Protein AF-A0A7Z1S9Y3-F1 (afdb_monomer)

Secondary structure (DSSP, 8-state):
---HHHHHHHHHHHHHHHHTT-----TTSTTHHHHHHTT-TT-EEE---BTTSSHHHHHHHH-GGG--------TT-SS-S----S-EEEEETTEEEEE-PPBS----TT--TTTGGGG-HHHHHHHTTSSSTT--SSS-TT-HHHHHHHTTSS--

Organism: Staphylococcus haemolyticus (NCBI:txid1283)

pLDDT: mean 82.06, std 17.09, range [30.0, 98.0]

Solvent-accessible surface area (backbone atoms only — not comparable to full-atom values): 9973 Å² total; per-residue (Å²): 132,80,54,73,71,56,49,53,51,52,52,53,54,42,54,54,45,43,76,72,70,46,90,74,83,50,92,83,44,88,60,34,66,65,60,55,51,72,70,24,58,81,31,82,45,74,64,83,53,47,66,86,69,48,66,62,58,54,48,36,71,73,38,64,85,67,66,61,86,73,71,74,83,68,89,84,44,106,62,81,91,79,72,63,88,58,75,47,77,42,82,47,67,74,18,33,32,38,56,54,70,48,43,95,72,89,79,68,90,88,62,55,82,86,51,54,59,70,75,36,70,70,40,51,68,29,47,81,65,24,74,43,94,85,64,82,70,74,85,63,78,65,34,34,49,55,54,32,39,78,68,63,76,36,85,132

Sequence (156 aa):
LLDEPQRQQVTEIKQIYEALGYAVIASEDVEATKELERFFPERLTVFMGQSGAGKSTVFNQCSPELQLATAEISQSLGRGKHTTRHVELIPLYDGLVADTPGFSAIDFLEMEAVELPKQFPEFVAAASHCKFRECMHHKEPGCEVKRQVEAGTIAT

Structure (mmCIF, N/CA/C/O backbone):
data_AF-A0A7Z1S9Y3-F1
#
_entry.id   AF-A0A7Z1S9Y3-F1
#
loop_
_atom_site.group_PDB
_atom_site.id
_atom_site.type_symbol
_atom_site.label_atom_id
_atom_site.label_alt_id
_atom_site.label_comp_id
_atom_site.label_asym_id
_atom_site.label_entity_id
_atom_site.label_seq_id
_atom_site.pdbx_PDB_ins_code
_atom_site.Cartn_x
_atom_site.Cartn_y
_atom_site.Cartn_z
_atom_site.occupancy
_atom_site.B_iso_or_equiv
_atom_site.auth_seq_id
_atom_site.auth_comp_id
_atom_site.auth_asym_id
_atom_site.auth_atom_id
_atom_site.pdbx_PDB_model_num
ATOM 1 N N . LEU A 1 1 ? 21.699 4.978 -2.383 1.00 65.88 1 LEU A N 1
ATOM 2 C CA . LEU A 1 1 ? 21.236 3.750 -1.701 1.00 65.88 1 LEU A CA 1
ATOM 3 C C . LEU A 1 1 ? 20.682 4.144 -0.342 1.00 65.88 1 LEU A C 1
ATOM 5 O O . LEU A 1 1 ? 21.165 5.139 0.189 1.00 65.88 1 LEU A O 1
ATOM 9 N N . LEU A 1 2 ? 19.695 3.403 0.167 1.00 82.38 2 LEU A N 1
ATOM 10 C CA . LEU A 1 2 ? 19.103 3.644 1.485 1.00 82.38 2 LEU A CA 1
ATOM 11 C C . LEU A 1 2 ? 20.137 3.405 2.599 1.00 82.38 2 LEU A C 1
ATOM 13 O O . LEU A 1 2 ? 21.040 2.576 2.443 1.00 82.38 2 LEU A O 1
ATOM 17 N N . ASP A 1 3 ? 20.036 4.133 3.705 1.00 90.50 3 ASP A N 1
ATOM 18 C CA . ASP A 1 3 ? 20.778 3.834 4.932 1.00 90.50 3 ASP A CA 1
ATOM 19 C C . ASP A 1 3 ? 20.079 2.743 5.767 1.00 90.50 3 ASP A C 1
ATOM 21 O O . ASP A 1 3 ? 19.006 2.253 5.415 1.00 90.50 3 ASP A O 1
ATOM 25 N N . GLU A 1 4 ? 20.726 2.292 6.844 1.00 89.62 4 GLU A N 1
ATOM 26 C CA . GLU A 1 4 ? 20.188 1.206 7.676 1.00 89.62 4 GLU A CA 1
ATOM 27 C C . GLU A 1 4 ? 18.835 1.556 8.329 1.00 89.62 4 GLU A C 1
ATOM 29 O O . GLU A 1 4 ? 17.915 0.743 8.237 1.00 89.62 4 GLU A O 1
ATOM 34 N N . PRO A 1 5 ? 18.644 2.761 8.909 1.00 92.81 5 PRO A N 1
ATOM 35 C CA . PRO A 1 5 ? 17.327 3.188 9.382 1.00 92.81 5 PRO A CA 1
ATOM 36 C C . PRO A 1 5 ? 16.245 3.174 8.293 1.00 92.81 5 PRO A C 1
ATOM 38 O O . PRO A 1 5 ? 15.130 2.719 8.541 1.00 92.81 5 PRO A O 1
ATOM 41 N N . GLN A 1 6 ? 16.564 3.634 7.080 1.00 90.94 6 GLN A N 1
ATOM 42 C CA . GLN A 1 6 ? 15.626 3.633 5.958 1.00 90.94 6 GLN A CA 1
ATOM 43 C C . GLN A 1 6 ? 15.238 2.214 5.529 1.00 90.94 6 GLN A C 1
ATOM 45 O O . GLN A 1 6 ? 14.068 1.964 5.243 1.00 90.94 6 GLN A O 1
ATOM 50 N N . ARG A 1 7 ? 16.185 1.269 5.514 1.00 90.50 7 ARG A N 1
ATOM 51 C CA . ARG A 1 7 ? 15.897 -0.145 5.218 1.00 90.50 7 ARG A CA 1
ATOM 52 C C . ARG A 1 7 ? 14.975 -0.783 6.244 1.00 90.50 7 ARG A C 1
ATOM 54 O O . ARG A 1 7 ? 14.030 -1.485 5.877 1.00 90.50 7 ARG A O 1
ATOM 61 N N . GLN A 1 8 ? 15.229 -0.513 7.521 1.00 92.12 8 GLN A N 1
ATOM 62 C CA . GLN A 1 8 ? 14.381 -0.997 8.602 1.00 92.12 8 GLN A CA 1
ATOM 63 C C . GLN A 1 8 ? 12.951 -0.460 8.449 1.00 92.12 8 GLN A C 1
ATOM 65 O O . GLN A 1 8 ? 11.997 -1.232 8.496 1.00 92.12 8 GLN A O 1
ATOM 70 N N . GLN A 1 9 ? 12.804 0.832 8.143 1.00 92.81 9 GLN A N 1
ATOM 71 C CA . GLN A 1 9 ? 11.499 1.448 7.907 1.00 92.81 9 GLN A CA 1
ATOM 72 C C . GLN A 1 9 ? 10.754 0.820 6.717 1.00 92.81 9 GLN A C 1
ATOM 74 O O . GLN A 1 9 ? 9.559 0.545 6.812 1.00 92.81 9 GLN A O 1
ATOM 79 N N . VAL A 1 10 ? 11.436 0.569 5.593 1.00 92.56 10 VAL A N 1
ATOM 80 C CA . VAL A 1 10 ? 10.827 -0.104 4.430 1.00 92.56 10 VAL A CA 1
ATOM 81 C C . VAL A 1 10 ? 10.365 -1.514 4.794 1.00 92.56 10 VAL A C 1
ATOM 83 O O . VAL A 1 10 ? 9.273 -1.916 4.398 1.00 92.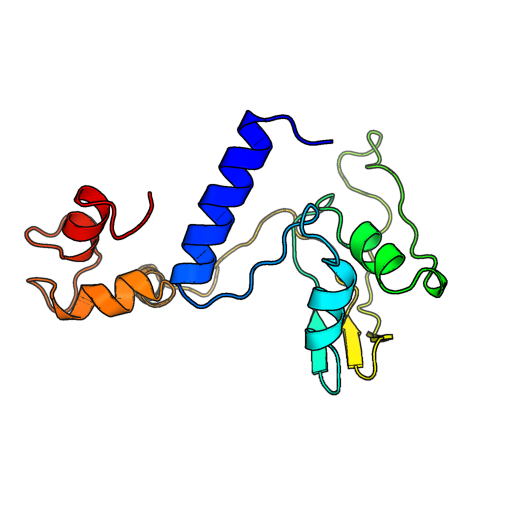56 10 VAL A O 1
ATOM 86 N N . THR A 1 11 ? 11.163 -2.243 5.576 1.00 93.25 11 THR A N 1
ATOM 87 C CA . THR A 1 11 ? 10.830 -3.599 6.033 1.00 93.25 11 THR A CA 1
ATOM 88 C C . THR A 1 11 ? 9.581 -3.601 6.914 1.00 93.25 11 THR A C 1
ATOM 90 O O . THR A 1 11 ? 8.691 -4.424 6.714 1.00 93.25 11 THR A O 1
ATOM 93 N N . GLU A 1 12 ? 9.476 -2.656 7.849 1.00 93.94 12 GLU A N 1
ATOM 94 C CA . GLU A 1 12 ? 8.304 -2.505 8.720 1.00 93.94 12 GLU A CA 1
ATOM 95 C C . GLU A 1 12 ? 7.043 -2.170 7.915 1.00 93.94 12 GLU A C 1
ATOM 97 O O . GLU A 1 12 ? 6.015 -2.829 8.068 1.00 93.94 12 GLU A O 1
ATOM 102 N N . ILE A 1 13 ? 7.131 -1.206 6.991 1.00 94.62 13 ILE A N 1
ATOM 103 C CA . ILE A 1 13 ? 6.018 -0.847 6.100 1.00 94.62 13 ILE A CA 1
ATOM 104 C C . ILE A 1 13 ? 5.593 -2.055 5.259 1.00 94.62 13 ILE A C 1
ATOM 106 O O . ILE A 1 13 ? 4.400 -2.341 5.158 1.00 94.62 13 ILE A O 1
ATOM 110 N N . LYS A 1 14 ? 6.553 -2.786 4.681 1.00 95.19 14 LYS A N 1
ATOM 111 C CA . LYS A 1 14 ? 6.288 -3.985 3.880 1.00 95.19 14 LYS A CA 1
ATOM 112 C C . LYS A 1 14 ? 5.481 -5.013 4.671 1.00 95.19 14 LYS A C 1
ATOM 114 O O . LYS A 1 14 ? 4.418 -5.420 4.212 1.00 95.19 14 LYS A O 1
ATOM 119 N N . GLN A 1 15 ? 5.921 -5.344 5.884 1.00 95.12 15 GLN A N 1
ATOM 120 C CA . GLN A 1 15 ? 5.239 -6.313 6.747 1.00 95.12 15 GLN A CA 1
ATOM 121 C C . GLN A 1 15 ? 3.804 -5.900 7.091 1.00 95.12 15 GLN A C 1
ATOM 123 O O . GLN A 1 15 ? 2.916 -6.752 7.113 1.00 95.12 15 GLN A O 1
ATOM 128 N N . ILE A 1 16 ? 3.561 -4.606 7.328 1.00 96.19 16 ILE A N 1
ATOM 129 C CA . ILE A 1 16 ? 2.217 -4.085 7.610 1.00 96.19 16 ILE A CA 1
ATOM 13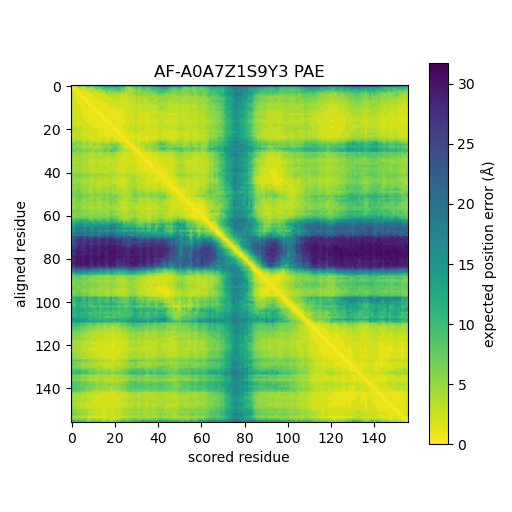0 C C . ILE A 1 16 ? 1.288 -4.352 6.422 1.00 96.19 16 ILE A C 1
ATOM 132 O O . ILE A 1 16 ? 0.247 -4.983 6.585 1.00 96.19 16 ILE A O 1
ATOM 136 N N . TYR A 1 17 ? 1.662 -3.914 5.219 1.00 96.94 17 TYR A N 1
ATOM 137 C CA . TYR A 1 17 ? 0.807 -4.059 4.037 1.00 96.94 17 TYR A CA 1
ATOM 138 C C . TYR A 1 17 ? 0.645 -5.523 3.594 1.00 96.94 17 TYR A C 1
ATOM 140 O O . TYR A 1 17 ? -0.446 -5.914 3.175 1.00 96.94 17 TYR A O 1
ATOM 148 N N . GLU A 1 18 ? 1.680 -6.353 3.739 1.00 96.00 18 GLU A N 1
ATOM 149 C CA . GLU A 1 18 ? 1.592 -7.795 3.472 1.00 96.00 18 GLU A CA 1
ATOM 150 C C . GLU A 1 18 ? 0.629 -8.502 4.433 1.00 96.00 18 GLU A C 1
ATOM 152 O O . GLU A 1 18 ? -0.172 -9.332 4.001 1.00 96.00 18 GLU A O 1
ATOM 157 N N . ALA A 1 19 ? 0.639 -8.141 5.722 1.00 95.12 19 ALA A N 1
ATOM 158 C CA . ALA A 1 19 ? -0.305 -8.678 6.704 1.00 95.12 19 ALA A CA 1
ATOM 159 C C . ALA A 1 19 ? -1.768 -8.310 6.386 1.00 95.12 19 ALA A C 1
ATOM 161 O O . ALA A 1 19 ? -2.682 -9.050 6.753 1.00 95.12 19 ALA A O 1
ATOM 162 N N . LEU A 1 20 ? -1.989 -7.207 5.662 1.00 95.94 20 LEU A N 1
ATOM 163 C CA . LEU A 1 20 ? -3.299 -6.792 5.144 1.00 95.94 20 LEU A CA 1
ATOM 164 C C . LEU A 1 20 ? -3.684 -7.487 3.825 1.00 95.94 20 LEU A C 1
ATOM 166 O O . LEU A 1 20 ? -4.792 -7.287 3.326 1.00 95.94 20 LEU A O 1
ATOM 170 N N . GLY A 1 21 ? -2.798 -8.314 3.262 1.00 95.38 21 GLY A N 1
ATOM 171 C CA . GLY A 1 21 ? -3.030 -9.068 2.030 1.00 95.38 21 GLY A CA 1
ATOM 172 C C . GLY A 1 21 ? -2.625 -8.344 0.744 1.00 95.38 21 GLY A C 1
ATOM 173 O O . GLY A 1 21 ? -2.935 -8.835 -0.343 1.00 95.38 21 GLY A O 1
ATOM 174 N N . TYR A 1 22 ? -1.933 -7.204 0.832 1.00 96.12 22 TYR A N 1
ATOM 175 C CA . TYR A 1 22 ? -1.363 -6.546 -0.343 1.00 96.12 22 TYR A CA 1
ATOM 176 C C . TYR A 1 22 ? -0.044 -7.206 -0.750 1.00 96.12 22 TYR A C 1
ATOM 178 O O . TYR A 1 22 ? 0.781 -7.551 0.091 1.00 96.12 22 TYR A O 1
ATOM 186 N N . ALA A 1 23 ? 0.185 -7.335 -2.057 1.00 94.56 23 ALA A N 1
ATOM 187 C CA . ALA A 1 23 ? 1.508 -7.670 -2.569 1.00 94.56 23 ALA A CA 1
ATOM 188 C C . ALA A 1 23 ? 2.408 -6.430 -2.486 1.00 94.56 23 ALA A C 1
ATOM 190 O O . ALA A 1 23 ? 2.051 -5.374 -3.014 1.00 94.56 23 ALA A O 1
ATOM 191 N N . VAL A 1 24 ? 3.567 -6.561 -1.842 1.00 94.94 24 VAL A N 1
ATOM 192 C CA . VAL A 1 24 ? 4.527 -5.468 -1.675 1.00 94.94 24 VAL A CA 1
ATOM 193 C C . VAL A 1 24 ? 5.885 -5.909 -2.194 1.00 94.94 24 VAL A C 1
ATOM 195 O O . VAL A 1 24 ? 6.488 -6.840 -1.673 1.00 94.94 24 VAL A O 1
ATOM 198 N N . ILE A 1 25 ? 6.380 -5.196 -3.201 1.00 92.31 25 ILE A N 1
ATOM 199 C CA . ILE A 1 25 ? 7.696 -5.433 -3.793 1.00 92.31 25 ILE A CA 1
ATOM 200 C C . ILE A 1 25 ? 8.573 -4.233 -3.451 1.00 92.31 25 ILE A C 1
ATOM 202 O O . ILE A 1 25 ? 8.265 -3.101 -3.836 1.00 92.31 25 ILE A O 1
ATOM 206 N N . ALA A 1 26 ? 9.656 -4.467 -2.717 1.00 89.81 26 ALA A N 1
ATOM 207 C CA . ALA A 1 26 ? 10.653 -3.456 -2.406 1.00 89.81 26 ALA A CA 1
ATOM 208 C C . ALA A 1 26 ? 11.784 -3.503 -3.439 1.00 89.81 26 ALA A C 1
ATOM 210 O O . ALA A 1 26 ? 12.183 -4.565 -3.905 1.00 89.81 26 ALA A O 1
ATOM 211 N N . SER A 1 27 ? 12.373 -2.351 -3.766 1.00 81.00 27 SER A N 1
ATOM 212 C CA . SER A 1 27 ? 13.484 -2.283 -4.730 1.00 81.00 27 SER A CA 1
ATOM 213 C C . SER A 1 27 ? 14.748 -3.027 -4.284 1.00 81.00 27 SER A C 1
ATOM 215 O O . SER A 1 27 ? 15.631 -3.268 -5.100 1.00 81.00 27 SER A O 1
ATOM 217 N N . GLU A 1 28 ? 14.870 -3.318 -2.988 1.00 79.62 28 GLU A N 1
ATOM 218 C CA . GLU A 1 28 ? 15.981 -4.091 -2.426 1.00 79.62 28 GLU A CA 1
ATOM 219 C C . GLU A 1 28 ? 15.739 -5.606 -2.469 1.00 79.62 28 GLU A C 1
ATOM 221 O O . GLU A 1 28 ? 16.671 -6.371 -2.215 1.00 79.62 28 GLU A O 1
ATOM 226 N N . ASP A 1 29 ? 14.519 -6.050 -2.801 1.00 83.81 29 ASP A N 1
ATOM 227 C CA . ASP A 1 29 ? 14.220 -7.470 -2.927 1.00 83.81 29 ASP A CA 1
ATOM 228 C C . ASP A 1 29 ? 15.046 -8.072 -4.069 1.00 83.81 29 ASP A C 1
ATOM 230 O O . ASP A 1 29 ? 15.131 -7.545 -5.186 1.00 83.81 29 ASP A O 1
ATOM 234 N N . VAL A 1 30 ? 15.664 -9.217 -3.785 1.00 77.38 30 VAL A N 1
ATOM 235 C CA . VAL A 1 30 ? 16.363 -9.998 -4.803 1.00 77.38 30 VAL A CA 1
ATOM 236 C C . VAL A 1 30 ? 15.329 -10.413 -5.845 1.00 77.38 30 VAL A C 1
ATOM 238 O O . VAL A 1 30 ? 14.328 -11.030 -5.498 1.00 77.38 30 VAL A O 1
ATOM 241 N N . GLU A 1 31 ? 15.573 -10.075 -7.114 1.00 85.00 31 GLU A N 1
ATOM 242 C CA . GLU A 1 31 ? 14.649 -10.330 -8.229 1.00 85.00 31 GLU A CA 1
ATOM 243 C C . GLU A 1 31 ? 13.341 -9.503 -8.202 1.00 85.00 31 GLU A C 1
ATOM 245 O O . GLU A 1 31 ? 12.367 -9.901 -8.837 1.00 85.00 31 GLU A O 1
ATOM 250 N N . ALA A 1 32 ? 13.311 -8.328 -7.554 1.00 86.44 32 ALA A N 1
ATOM 251 C CA . ALA A 1 32 ? 12.137 -7.436 -7.516 1.00 86.44 32 ALA A CA 1
ATOM 252 C C . ALA A 1 32 ? 11.461 -7.224 -8.890 1.00 86.44 32 ALA A C 1
ATOM 254 O O . ALA A 1 32 ? 10.241 -7.333 -9.013 1.00 86.44 32 ALA A O 1
ATOM 255 N N . THR A 1 33 ? 12.242 -6.981 -9.951 1.00 83.19 33 THR A N 1
ATOM 256 C CA . THR A 1 33 ? 11.714 -6.817 -11.320 1.00 83.19 33 THR A CA 1
ATOM 257 C C . THR A 1 33 ? 11.007 -8.076 -11.822 1.00 83.19 33 THR A C 1
ATOM 259 O O . THR A 1 33 ? 9.943 -7.996 -12.428 1.00 83.19 33 THR A O 1
ATOM 262 N N . LYS A 1 34 ? 11.553 -9.254 -11.521 1.00 86.44 34 LYS A N 1
ATOM 263 C CA . LYS A 1 34 ? 10.983 -10.543 -11.923 1.00 86.44 34 LYS A CA 1
ATOM 264 C C . LYS A 1 34 ? 9.761 -10.924 -11.094 1.00 86.44 34 LYS A C 1
ATOM 266 O O . LYS A 1 34 ? 8.879 -11.635 -11.566 1.00 86.44 34 LYS A O 1
ATOM 271 N N . GLU A 1 35 ? 9.685 -10.480 -9.845 1.00 90.50 35 GLU A N 1
ATOM 272 C CA . GLU A 1 35 ? 8.451 -10.605 -9.077 1.00 90.50 35 GLU A CA 1
ATOM 273 C C . GLU A 1 35 ? 7.355 -9.715 -9.672 1.00 90.50 35 GLU A C 1
ATOM 275 O O . GLU A 1 35 ? 6.231 -10.178 -9.876 1.00 90.50 35 GLU A O 1
ATOM 280 N N . LEU A 1 36 ? 7.713 -8.481 -10.036 1.00 89.06 36 LEU A N 1
ATOM 281 C CA . LEU A 1 36 ? 6.824 -7.513 -10.667 1.00 89.06 36 LEU A CA 1
ATOM 282 C C . LEU A 1 36 ? 6.272 -8.045 -12.003 1.00 89.06 36 LEU A C 1
ATOM 284 O O . LEU A 1 36 ? 5.063 -7.983 -12.220 1.00 89.06 36 LEU A O 1
ATOM 288 N N . GLU A 1 37 ? 7.107 -8.673 -12.838 1.00 88.50 37 GLU A N 1
ATOM 289 C CA . GLU A 1 37 ? 6.731 -9.352 -14.095 1.00 88.50 37 GLU A CA 1
ATOM 290 C C . GLU A 1 37 ? 5.497 -10.255 -13.981 1.00 88.50 37 GLU A C 1
ATOM 292 O O . GLU A 1 37 ? 4.658 -10.299 -14.882 1.00 88.50 37 GLU A O 1
ATOM 297 N N . ARG A 1 38 ? 5.331 -10.950 -12.851 1.00 91.75 38 ARG A N 1
ATOM 298 C CA . ARG A 1 38 ? 4.243 -11.920 -12.648 1.00 91.75 38 ARG A CA 1
ATOM 299 C C . ARG A 1 38 ? 2.854 -11.280 -12.635 1.00 91.75 38 ARG A C 1
ATOM 301 O O . ARG A 1 38 ? 1.861 -11.996 -12.755 1.00 91.75 38 ARG A O 1
ATOM 308 N N . PHE A 1 39 ? 2.770 -9.961 -12.467 1.00 91.19 39 PHE A N 1
ATOM 309 C CA . PHE A 1 39 ? 1.508 -9.228 -12.379 1.00 91.19 39 PHE A CA 1
ATOM 310 C C . PHE A 1 39 ? 0.983 -8.712 -13.724 1.00 91.19 39 PHE A C 1
ATOM 312 O O . PHE A 1 39 ? -0.136 -8.201 -13.749 1.00 91.19 39 PHE A O 1
ATOM 319 N N . PHE A 1 40 ? 1.743 -8.839 -14.815 1.00 90.88 40 PHE A N 1
ATOM 320 C CA . PHE A 1 40 ? 1.417 -8.246 -16.120 1.00 90.88 40 PHE A CA 1
ATOM 321 C C . PHE A 1 40 ? 0.603 -9.122 -17.077 1.00 90.88 40 PHE A C 1
ATOM 323 O O . PHE A 1 40 ? -0.274 -8.551 -17.729 1.00 90.88 40 PHE A O 1
ATOM 330 N N . PRO A 1 41 ? 0.833 -10.447 -17.190 1.00 94.19 41 PRO A N 1
ATOM 331 C CA . PRO A 1 41 ? 0.188 -11.245 -18.228 1.00 94.19 41 PRO A CA 1
ATOM 332 C C . PRO A 1 41 ? -1.335 -11.084 -18.244 1.00 94.19 41 PRO A C 1
ATOM 334 O O . PRO A 1 41 ? -1.990 -11.187 -17.204 1.00 94.19 41 PRO A O 1
ATOM 337 N N . GLU A 1 42 ? -1.878 -10.814 -19.434 1.00 95.06 42 GLU A N 1
ATOM 338 C CA . GLU A 1 42 ? -3.310 -10.637 -19.717 1.00 95.06 42 GLU A CA 1
ATOM 339 C C . GLU A 1 42 ? -3.999 -9.519 -18.905 1.00 95.06 42 GLU A C 1
ATOM 341 O O . GLU A 1 42 ? -5.222 -9.516 -18.737 1.00 95.06 42 GLU A O 1
ATOM 346 N N . ARG A 1 43 ? -3.235 -8.543 -18.395 1.00 94.38 43 ARG A N 1
ATOM 347 C CA . ARG A 1 43 ? -3.754 -7.438 -17.573 1.00 94.38 43 ARG A CA 1
ATOM 348 C C . ARG A 1 43 ? -3.420 -6.070 -18.157 1.00 94.38 43 ARG A C 1
ATOM 350 O O . ARG A 1 43 ? -2.425 -5.886 -18.853 1.00 94.38 43 ARG A O 1
ATOM 357 N N . LEU A 1 44 ? -4.272 -5.096 -17.834 1.00 92.44 44 LEU A N 1
ATOM 358 C CA . LEU A 1 44 ? -3.964 -3.675 -17.963 1.00 92.44 44 LEU A CA 1
ATOM 359 C C . LEU A 1 44 ? -3.439 -3.171 -16.615 1.00 92.44 44 LEU A C 1
ATOM 361 O O . LEU A 1 44 ? -4.196 -3.074 -15.650 1.00 92.44 44 LEU A O 1
ATOM 365 N N . THR A 1 45 ? -2.156 -2.836 -16.564 1.00 89.81 45 THR A N 1
ATOM 366 C CA . THR A 1 45 ? -1.479 -2.316 -15.376 1.00 89.81 45 THR A CA 1
ATOM 367 C C . THR A 1 45 ? -1.371 -0.797 -15.462 1.00 89.81 45 THR A C 1
ATOM 369 O O . THR A 1 45 ? -1.032 -0.240 -16.504 1.00 89.81 45 THR A O 1
ATOM 372 N N . VAL A 1 46 ? -1.636 -0.101 -14.359 1.00 87.75 46 VAL A N 1
ATOM 373 C CA . VAL A 1 46 ? -1.501 1.359 -14.270 1.00 87.75 46 VAL A CA 1
ATOM 374 C C . VAL A 1 46 ? -0.507 1.684 -13.167 1.00 87.75 46 VAL A C 1
ATOM 376 O O . VAL A 1 46 ? -0.704 1.296 -12.019 1.00 87.75 46 VAL A O 1
ATOM 379 N N . PHE A 1 47 ? 0.555 2.416 -13.502 1.00 81.75 47 PHE A N 1
ATOM 380 C CA . PHE A 1 47 ? 1.520 2.882 -12.509 1.00 81.75 47 PHE A CA 1
ATOM 381 C C . PHE A 1 47 ? 1.078 4.230 -11.958 1.00 81.75 47 PHE A C 1
ATOM 383 O O . PHE A 1 47 ? 1.051 5.225 -12.679 1.00 81.75 47 PHE A O 1
ATOM 390 N N . MET A 1 48 ? 0.775 4.270 -10.664 1.00 84.06 48 MET A N 1
ATOM 391 C CA . MET A 1 48 ? 0.341 5.478 -9.967 1.00 84.06 48 MET A CA 1
ATOM 392 C C . MET A 1 48 ? 1.356 5.877 -8.898 1.00 84.06 48 MET A C 1
ATOM 394 O O . MET A 1 48 ? 2.028 5.041 -8.304 1.00 84.06 48 MET A O 1
ATOM 398 N N . GLY A 1 49 ? 1.491 7.179 -8.662 1.00 83.56 49 GLY A N 1
ATOM 399 C CA . GLY A 1 49 ? 2.384 7.714 -7.639 1.00 83.56 49 GLY A CA 1
ATOM 400 C C . GLY A 1 49 ? 2.753 9.162 -7.913 1.00 83.56 49 GLY A C 1
ATOM 401 O O . GLY A 1 49 ? 2.585 9.655 -9.035 1.00 83.56 49 GLY A O 1
ATOM 402 N N . GLN A 1 50 ? 3.303 9.839 -6.909 1.00 82.50 50 GLN A N 1
ATOM 403 C CA . GLN A 1 50 ? 3.659 11.249 -7.025 1.00 82.50 50 GLN A CA 1
ATOM 404 C C . GLN A 1 50 ? 4.670 11.513 -8.154 1.00 82.50 50 GLN A C 1
ATOM 406 O O . GLN A 1 50 ? 5.426 10.631 -8.588 1.00 82.50 50 GLN A O 1
ATOM 411 N N . SER A 1 51 ? 4.678 12.743 -8.667 1.00 75.88 51 SER A N 1
ATOM 412 C CA . SER A 1 51 ? 5.738 13.198 -9.575 1.00 75.88 51 SER A CA 1
ATOM 413 C C . SER A 1 51 ? 7.110 13.052 -8.903 1.00 75.88 51 SER A C 1
ATOM 415 O O . SER A 1 51 ? 7.303 13.533 -7.793 1.00 75.88 51 SER A O 1
ATOM 417 N N . GLY A 1 52 ? 8.054 12.371 -9.564 1.00 73.75 52 GLY A N 1
ATO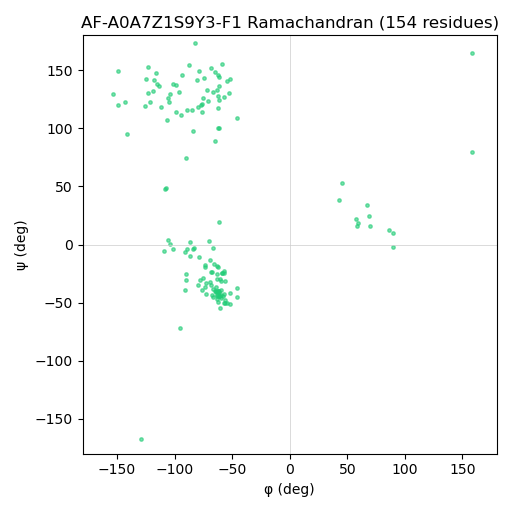M 418 C CA . GLY A 1 52 ? 9.384 12.081 -9.006 1.00 73.75 52 GLY A CA 1
ATOM 419 C C . GLY A 1 52 ? 9.502 10.775 -8.208 1.00 73.75 52 GLY A C 1
ATOM 420 O O . GLY A 1 52 ? 10.607 10.418 -7.824 1.00 73.75 52 GLY A O 1
ATOM 421 N N . ALA A 1 53 ? 8.421 10.005 -8.029 1.00 78.38 53 ALA A N 1
ATOM 422 C CA . ALA A 1 53 ? 8.443 8.736 -7.283 1.00 78.38 53 ALA A CA 1
ATOM 423 C C . ALA A 1 53 ? 9.194 7.570 -7.974 1.00 78.38 53 ALA A C 1
ATOM 425 O O . ALA A 1 53 ? 9.172 6.453 -7.476 1.00 78.38 53 ALA A O 1
ATOM 426 N N . GLY A 1 54 ? 9.820 7.789 -9.138 1.00 78.00 54 GLY A N 1
ATOM 427 C CA . GLY A 1 54 ? 10.612 6.758 -9.827 1.00 78.00 54 GLY A CA 1
ATOM 428 C C . GLY A 1 54 ? 9.845 5.814 -10.766 1.00 78.00 54 GLY A C 1
ATOM 429 O O . GLY A 1 54 ? 10.427 4.841 -11.229 1.00 78.00 54 GLY A O 1
ATOM 430 N N . LYS A 1 55 ? 8.580 6.102 -11.116 1.00 81.12 55 LYS A N 1
ATOM 431 C CA . LYS A 1 55 ? 7.761 5.268 -12.031 1.00 81.12 55 LYS A CA 1
ATOM 432 C C . LYS A 1 55 ? 8.462 4.957 -13.364 1.00 81.12 55 LYS A C 1
ATOM 434 O O . LYS A 1 55 ? 8.600 3.797 -13.727 1.00 81.12 55 LYS A O 1
ATOM 439 N N . SER A 1 56 ? 8.970 5.982 -14.056 1.00 75.31 56 SER A N 1
ATOM 440 C CA . SER A 1 56 ? 9.696 5.822 -15.330 1.00 75.31 56 SER A CA 1
ATOM 441 C C . SER A 1 56 ? 10.994 5.020 -15.179 1.00 75.31 56 SER A C 1
ATOM 443 O O . SER A 1 56 ? 11.390 4.308 -16.096 1.00 75.31 56 SER A O 1
ATOM 445 N N . THR A 1 57 ? 11.640 5.087 -14.011 1.00 79.62 57 THR A N 1
ATOM 446 C CA . THR A 1 57 ? 12.820 4.268 -13.706 1.00 79.62 57 THR A CA 1
ATOM 447 C C . THR A 1 57 ? 12.449 2.791 -13.611 1.00 79.62 57 THR A C 1
ATOM 449 O O . THR A 1 57 ? 13.128 1.964 -14.211 1.00 79.62 57 THR A O 1
ATOM 452 N N . VAL A 1 58 ? 11.350 2.460 -12.922 1.00 80.50 58 VAL A N 1
ATOM 453 C CA . VAL A 1 58 ? 10.845 1.079 -12.833 1.00 80.50 58 VAL A CA 1
ATOM 454 C C . VAL A 1 58 ? 10.451 0.551 -14.215 1.00 80.50 58 VAL A C 1
ATOM 456 O O . VAL A 1 58 ? 10.786 -0.581 -14.555 1.00 80.50 58 VAL A O 1
ATOM 459 N N . PHE A 1 59 ? 9.830 1.382 -15.057 1.00 76.56 59 PHE A N 1
ATOM 460 C CA . PHE A 1 59 ? 9.535 1.016 -16.445 1.00 76.56 59 PHE A CA 1
ATOM 461 C C . PHE A 1 59 ? 10.781 0.629 -17.238 1.00 76.56 59 PHE A C 1
ATOM 463 O O . PHE A 1 59 ? 10.803 -0.435 -17.848 1.00 76.56 59 PHE A O 1
ATOM 470 N N . ASN A 1 60 ? 11.825 1.458 -17.203 1.00 76.31 60 ASN A N 1
ATOM 471 C CA . ASN A 1 60 ? 13.063 1.182 -17.933 1.00 76.31 60 ASN A CA 1
ATOM 472 C C . ASN A 1 60 ? 13.817 -0.039 -17.376 1.00 76.31 60 ASN A C 1
ATOM 474 O O . ASN A 1 60 ? 14.585 -0.659 -18.105 1.00 76.31 60 ASN A O 1
ATOM 478 N N . GLN A 1 61 ? 13.604 -0.404 -16.107 1.00 79.88 61 GLN A N 1
ATOM 479 C CA . GLN A 1 61 ? 14.116 -1.659 -15.545 1.00 79.88 61 GLN A CA 1
ATOM 480 C C . GLN A 1 61 ? 13.343 -2.883 -16.054 1.00 79.88 61 GLN A C 1
ATOM 482 O O . GLN A 1 61 ? 13.957 -3.919 -16.284 1.00 79.88 61 GLN A O 1
ATOM 487 N N . CYS A 1 62 ? 12.026 -2.762 -16.238 1.00 75.62 62 CYS A N 1
ATOM 488 C CA . CYS A 1 62 ? 11.168 -3.833 -16.754 1.00 75.62 62 CYS A CA 1
ATOM 489 C C . CYS A 1 62 ? 11.325 -4.024 -18.272 1.00 75.62 62 CYS A C 1
ATOM 491 O O . CYS A 1 62 ? 11.338 -5.133 -18.788 1.00 75.62 62 CYS A O 1
ATOM 493 N N . SER A 1 63 ? 11.461 -2.937 -19.024 1.00 74.44 63 SER A N 1
ATOM 494 C CA . SER A 1 63 ? 11.748 -3.007 -20.453 1.00 74.44 63 SER A CA 1
ATOM 495 C C . SER A 1 63 ? 12.726 -1.907 -20.841 1.00 74.44 63 SER A C 1
ATOM 497 O O . SER A 1 63 ? 12.325 -0.772 -21.119 1.00 74.44 63 SER A O 1
ATOM 499 N N . PRO A 1 64 ? 14.030 -2.239 -20.878 1.00 69.00 64 PRO 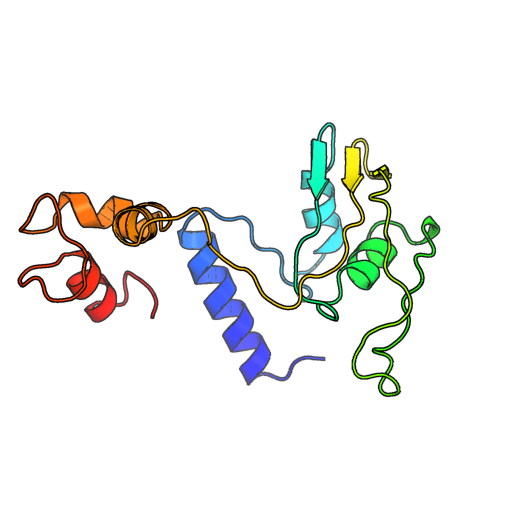A N 1
ATOM 500 C CA . PRO A 1 64 ? 15.080 -1.314 -21.299 1.00 69.00 64 PRO A CA 1
ATOM 501 C C . PRO A 1 64 ? 14.870 -0.755 -22.713 1.00 69.00 64 PRO A C 1
ATOM 503 O O . PRO A 1 64 ? 15.382 0.314 -23.045 1.00 69.00 64 PRO A O 1
ATOM 506 N N . GLU A 1 65 ? 14.104 -1.464 -23.546 1.00 64.50 65 GLU A N 1
ATOM 507 C CA . GLU A 1 65 ? 13.797 -1.085 -24.926 1.00 64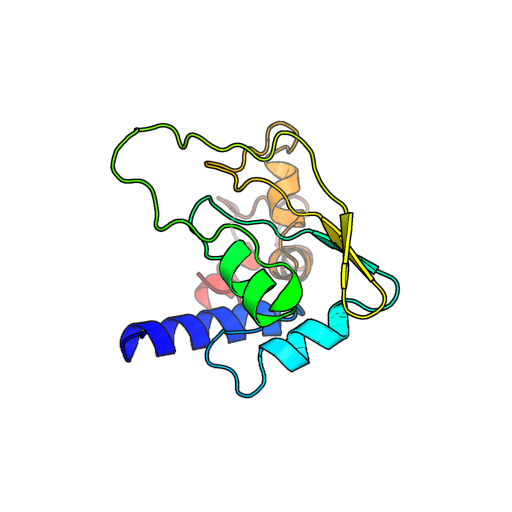.50 65 GLU A CA 1
ATOM 508 C C . GLU A 1 65 ? 12.798 0.076 -25.028 1.00 64.50 65 GLU A C 1
ATOM 510 O O . GLU A 1 65 ? 12.767 0.752 -26.054 1.00 64.50 65 GLU A O 1
ATOM 515 N N . LEU A 1 66 ? 12.026 0.360 -23.969 1.00 64.62 66 LEU A N 1
ATOM 516 C CA . LEU A 1 66 ? 11.052 1.458 -23.971 1.00 64.62 66 LEU A CA 1
ATOM 517 C C . LEU A 1 66 ? 11.704 2.840 -24.011 1.00 64.62 66 LEU A C 1
ATOM 519 O O . LEU A 1 66 ? 11.056 3.790 -24.442 1.00 64.62 66 LEU A O 1
ATOM 523 N N . GLN A 1 67 ? 12.963 2.956 -23.564 1.00 60.12 67 GLN A N 1
ATOM 524 C CA . GLN A 1 67 ? 13.747 4.199 -23.555 1.00 60.12 67 GLN A CA 1
ATOM 525 C C . GLN A 1 67 ? 12.940 5.425 -23.091 1.00 60.12 67 GLN A C 1
ATOM 527 O O . GLN A 1 67 ? 13.099 6.528 -23.625 1.00 60.12 67 GLN A O 1
ATOM 532 N N . LEU A 1 68 ? 12.060 5.246 -22.096 1.00 62.31 68 LEU A N 1
ATOM 533 C CA . LEU A 1 68 ? 11.231 6.341 -21.606 1.00 62.31 68 LEU A CA 1
ATOM 534 C C . LEU A 1 68 ? 12.150 7.428 -21.054 1.00 62.31 68 LEU A C 1
ATOM 536 O O . LEU A 1 68 ? 13.117 7.135 -20.344 1.00 62.31 68 LEU A O 1
ATOM 540 N N . ALA A 1 69 ? 11.850 8.687 -21.375 1.00 56.28 69 ALA A N 1
ATOM 541 C CA . ALA A 1 69 ? 12.660 9.818 -20.949 1.00 56.28 69 ALA A CA 1
ATOM 542 C C . ALA A 1 69 ? 12.686 9.924 -19.411 1.00 56.28 69 ALA A C 1
ATOM 544 O O . ALA A 1 69 ? 11.768 10.455 -18.789 1.00 56.28 69 ALA A O 1
ATOM 545 N N . THR A 1 70 ? 13.764 9.450 -18.785 1.00 52.38 70 THR A N 1
ATOM 546 C CA . THR A 1 70 ? 14.045 9.621 -17.355 1.00 52.38 70 THR A CA 1
ATOM 547 C C . THR A 1 70 ? 14.844 10.903 -17.156 1.00 52.38 70 THR A C 1
ATOM 549 O O . THR A 1 70 ? 16.058 10.866 -16.967 1.00 52.38 70 THR A O 1
ATOM 552 N N . ALA A 1 71 ? 14.207 12.067 -17.268 1.00 45.69 71 ALA A N 1
ATOM 553 C CA . ALA A 1 71 ? 14.875 13.300 -16.859 1.00 45.69 71 ALA A CA 1
ATOM 554 C C . ALA A 1 71 ? 14.965 13.346 -15.323 1.00 45.69 71 ALA A C 1
ATOM 556 O O . ALA A 1 71 ? 13.966 13.111 -14.637 1.00 45.69 71 ALA A O 1
ATOM 557 N N . GLU A 1 72 ? 16.147 13.671 -14.786 1.00 41.06 72 GLU A N 1
ATOM 558 C CA . GLU A 1 72 ? 16.292 14.104 -13.393 1.00 41.06 72 GLU A CA 1
ATOM 559 C C . GLU A 1 72 ? 15.303 15.245 -13.123 1.00 41.06 72 GLU A C 1
ATOM 561 O O . GLU A 1 72 ? 15.042 16.076 -13.997 1.00 41.06 72 GLU A O 1
ATOM 566 N N . ILE A 1 73 ? 14.720 15.264 -11.924 1.00 43.44 73 ILE A N 1
ATOM 567 C CA . ILE A 1 73 ? 13.726 16.253 -11.497 1.00 43.44 73 ILE A CA 1
ATOM 568 C C . ILE A 1 73 ? 14.216 17.657 -11.887 1.00 43.44 73 ILE A C 1
ATOM 570 O O . ILE A 1 73 ? 15.168 18.179 -11.311 1.00 43.44 73 ILE A O 1
ATOM 574 N N . SER A 1 74 ? 13.569 18.266 -12.885 1.00 32.03 74 SER A N 1
ATOM 575 C CA . SER A 1 74 ? 13.904 19.606 -13.369 1.00 32.03 74 SER A CA 1
ATOM 576 C C . SER A 1 74 ? 13.723 20.621 -12.234 1.00 32.03 74 SER A C 1
ATOM 578 O O . SER A 1 74 ? 12.609 21.081 -11.978 1.00 32.03 74 SER A O 1
ATOM 580 N N . GLN A 1 75 ? 14.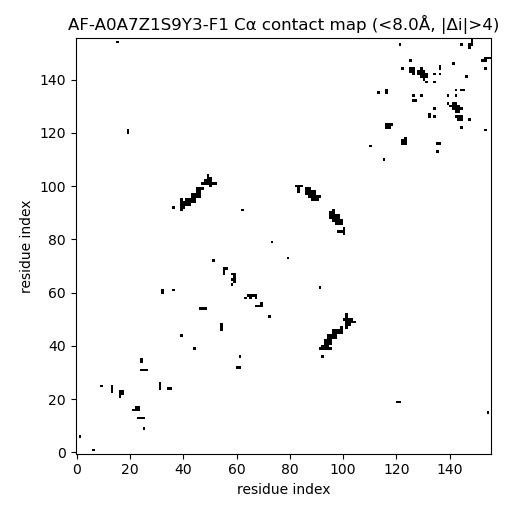826 21.015 -11.592 1.00 33.25 75 GLN A N 1
ATOM 581 C CA . GLN A 1 75 ? 14.876 22.054 -10.554 1.00 33.25 75 GLN A CA 1
ATOM 582 C C . GLN A 1 75 ? 14.553 23.474 -11.072 1.00 33.25 75 GLN A C 1
ATOM 584 O O . GLN A 1 75 ? 14.519 24.418 -10.289 1.00 33.25 75 GLN A O 1
ATOM 589 N N . SER A 1 76 ? 14.315 23.670 -12.375 1.00 30.00 76 SER A N 1
ATOM 590 C CA . SER A 1 76 ? 14.275 25.004 -12.996 1.00 30.00 76 SER A CA 1
ATOM 591 C C . SER A 1 76 ? 12.884 25.581 -13.281 1.00 30.00 76 SER A C 1
ATOM 593 O O . SER A 1 76 ? 12.789 26.738 -13.686 1.00 30.00 76 SER A O 1
ATOM 595 N N . LEU A 1 77 ? 11.788 24.856 -13.045 1.00 31.88 77 LEU A N 1
ATOM 596 C CA . LEU A 1 77 ? 10.442 25.428 -13.129 1.00 31.88 77 LEU A CA 1
ATOM 597 C C . LEU A 1 77 ? 9.560 24.817 -12.048 1.00 31.88 77 LEU A C 1
ATOM 599 O O . LEU A 1 77 ? 9.305 23.618 -12.071 1.00 31.88 77 LEU A O 1
ATOM 603 N N . GLY A 1 78 ? 8.979 25.644 -11.176 1.00 32.31 78 GLY A N 1
ATOM 604 C CA . GLY A 1 78 ? 7.923 25.254 -10.226 1.00 32.31 78 GLY A CA 1
ATOM 605 C C . GLY A 1 78 ? 6.624 24.729 -10.868 1.00 32.31 78 GLY A C 1
ATOM 606 O O . GLY A 1 78 ? 5.576 24.757 -10.231 1.00 32.31 78 GLY A O 1
ATOM 607 N N . ARG A 1 79 ? 6.682 24.290 -12.132 1.00 34.56 79 ARG A N 1
ATOM 608 C CA . ARG A 1 79 ? 5.763 23.400 -12.846 1.00 34.56 79 ARG A CA 1
ATOM 609 C C . ARG A 1 79 ? 6.581 22.625 -13.884 1.00 34.56 79 ARG A C 1
ATOM 611 O O . ARG A 1 79 ? 7.184 23.233 -14.768 1.00 34.56 79 ARG A O 1
ATOM 618 N N . GLY A 1 80 ? 6.591 21.298 -13.788 1.00 35.09 80 GLY A N 1
ATOM 619 C CA . GLY A 1 80 ? 7.304 20.434 -14.728 1.00 35.09 80 GLY A CA 1
ATOM 620 C C . GLY A 1 80 ? 6.762 20.577 -16.151 1.00 35.09 80 GLY A C 1
ATOM 621 O O . GLY A 1 80 ? 5.599 20.278 -16.429 1.00 35.09 80 GLY A O 1
ATOM 622 N N . LYS A 1 81 ? 7.616 21.042 -17.063 1.00 47.97 81 LYS A N 1
ATOM 623 C CA . LYS A 1 81 ? 7.383 21.033 -18.506 1.00 47.97 81 LYS A CA 1
ATOM 624 C C . LYS A 1 81 ? 7.785 19.655 -19.026 1.00 47.97 81 LYS A C 1
ATOM 626 O O . LYS A 1 81 ? 8.969 19.403 -19.167 1.00 47.97 81 LYS A O 1
ATOM 631 N N . HIS A 1 82 ? 6.782 18.796 -19.194 1.00 44.56 82 HIS A N 1
ATOM 632 C CA . HIS A 1 82 ? 6.617 17.661 -20.120 1.00 44.56 82 HIS A CA 1
ATOM 633 C C . HIS A 1 82 ? 5.564 16.735 -19.500 1.00 44.56 82 HIS A C 1
ATOM 635 O O . HIS A 1 82 ? 5.845 15.778 -18.793 1.00 44.56 82 HIS A O 1
ATOM 641 N N . THR A 1 83 ? 4.313 17.141 -19.694 1.00 43.72 83 THR A N 1
ATOM 642 C CA . THR A 1 83 ? 3.100 16.420 -19.320 1.00 43.72 83 THR A CA 1
ATOM 643 C C . THR A 1 83 ? 2.864 15.358 -20.391 1.00 43.72 83 THR A C 1
ATOM 645 O O . THR A 1 83 ? 2.640 15.739 -21.542 1.00 43.72 83 THR A O 1
ATOM 648 N N . THR A 1 84 ? 2.868 14.065 -20.072 1.00 44.47 84 THR A N 1
ATOM 649 C CA . THR A 1 84 ? 2.233 13.070 -20.951 1.00 44.47 84 THR A CA 1
ATOM 650 C C . THR A 1 84 ? 0.733 13.393 -20.937 1.00 44.47 84 THR A C 1
ATOM 652 O O . THR A 1 84 ? -0.002 12.997 -20.042 1.00 44.47 84 THR A O 1
ATOM 655 N N . ARG A 1 85 ? 0.271 14.271 -21.842 1.00 49.91 85 ARG A N 1
ATOM 656 C CA . ARG A 1 85 ? -1.152 14.675 -21.931 1.00 49.91 85 ARG A CA 1
ATOM 657 C C . ARG A 1 85 ? -2.038 13.536 -22.436 1.00 49.91 85 ARG A C 1
ATOM 659 O O . ARG A 1 85 ? -3.257 13.628 -22.335 1.00 49.91 85 ARG A O 1
ATOM 666 N N . HIS A 1 86 ? -1.417 12.495 -22.976 1.00 55.34 86 HIS A N 1
ATOM 667 C CA . HIS A 1 86 ? -2.054 11.299 -23.485 1.00 55.34 86 HIS A CA 1
ATOM 668 C C . HIS A 1 86 ? -1.544 10.109 -22.680 1.00 55.34 86 HIS A C 1
ATOM 670 O O . HIS A 1 86 ? -0.346 9.998 -22.443 1.00 55.34 86 HIS A O 1
ATOM 676 N N . VAL A 1 87 ? -2.469 9.263 -22.233 1.00 67.38 87 VAL A N 1
ATOM 677 C CA . VAL A 1 87 ? -2.134 7.950 -21.686 1.00 67.38 87 VAL A CA 1
ATOM 678 C C . VAL A 1 87 ? -1.809 7.053 -22.872 1.00 67.38 87 VAL A C 1
ATOM 680 O O . VAL A 1 87 ? -2.648 6.886 -23.758 1.00 67.38 87 VAL A O 1
ATOM 683 N N . GLU A 1 88 ? -0.601 6.504 -22.896 1.00 71.88 88 GLU A N 1
ATOM 684 C CA . GLU A 1 88 ? -0.191 5.511 -23.887 1.00 71.88 88 GLU A CA 1
ATOM 685 C C . GLU A 1 88 ? -0.240 4.118 -23.262 1.00 71.88 88 GLU A C 1
ATOM 687 O O . GLU A 1 88 ? 0.134 3.937 -22.102 1.00 71.88 88 GLU A O 1
ATOM 692 N N . LEU A 1 89 ? -0.738 3.146 -24.032 1.00 84.25 89 LEU A N 1
ATOM 693 C CA . LEU A 1 89 ? -0.749 1.740 -23.644 1.00 84.25 89 LEU A CA 1
ATOM 694 C C . LEU A 1 89 ? 0.431 1.036 -24.299 1.00 84.25 89 LEU A C 1
ATOM 696 O O . LEU A 1 89 ? 0.490 0.905 -25.522 1.00 84.25 89 LEU A O 1
ATOM 700 N N . ILE A 1 90 ? 1.354 0.582 -23.466 1.00 83.62 90 ILE A N 1
ATOM 701 C CA . ILE A 1 90 ? 2.604 -0.038 -23.874 1.00 83.62 90 ILE A CA 1
ATOM 702 C C . ILE A 1 90 ? 2.494 -1.550 -23.645 1.00 83.62 90 ILE A C 1
ATOM 704 O O . ILE A 1 90 ? 2.245 -1.962 -22.510 1.00 83.62 90 ILE A O 1
ATOM 708 N N . PRO A 1 91 ? 2.679 -2.392 -24.677 1.00 86.94 91 PRO A N 1
ATOM 709 C CA . PRO A 1 91 ? 2.781 -3.835 -24.493 1.00 86.94 91 PRO A CA 1
ATOM 710 C C . PRO A 1 91 ? 3.987 -4.198 -23.623 1.00 86.94 91 PRO A C 1
ATOM 712 O O . PRO A 1 91 ? 5.108 -3.779 -23.912 1.00 86.94 91 PRO A O 1
ATOM 715 N N . LEU A 1 92 ? 3.763 -4.980 -22.567 1.00 85.50 92 LEU A N 1
ATOM 716 C CA . LEU A 1 92 ? 4.817 -5.429 -21.656 1.00 85.50 92 LEU A CA 1
ATOM 717 C C . LEU A 1 92 ? 4.424 -6.756 -20.998 1.00 85.50 92 LEU A C 1
ATOM 719 O O . LEU A 1 92 ? 3.330 -6.847 -20.447 1.00 85.50 92 LEU A O 1
ATOM 723 N N . TYR A 1 93 ? 5.313 -7.758 -21.042 1.00 88.00 93 TYR A N 1
ATOM 724 C CA . TYR A 1 93 ? 5.138 -9.078 -20.408 1.00 88.00 93 TYR A CA 1
ATOM 725 C C . TYR A 1 93 ? 3.743 -9.703 -20.629 1.00 88.00 93 TYR A C 1
ATOM 727 O O . TYR A 1 93 ? 3.045 -10.044 -19.676 1.00 88.00 93 TYR A O 1
ATOM 735 N N . ASP A 1 94 ? 3.315 -9.800 -21.891 1.00 90.00 94 ASP A N 1
ATOM 736 C CA . ASP A 1 94 ? 1.994 -10.314 -22.300 1.00 90.00 94 ASP A CA 1
ATOM 737 C C . ASP A 1 94 ? 0.782 -9.537 -21.737 1.00 90.00 94 ASP A C 1
ATOM 739 O O . ASP A 1 94 ? -0.350 -10.024 -21.745 1.00 90.00 94 ASP A O 1
ATOM 743 N N . GLY A 1 95 ? 1.003 -8.307 -21.275 1.00 91.31 95 GLY A N 1
ATOM 744 C CA . GLY A 1 95 ? -0.015 -7.363 -20.827 1.00 91.31 95 GLY A CA 1
ATOM 745 C C . GLY A 1 95 ? 0.127 -5.987 -21.473 1.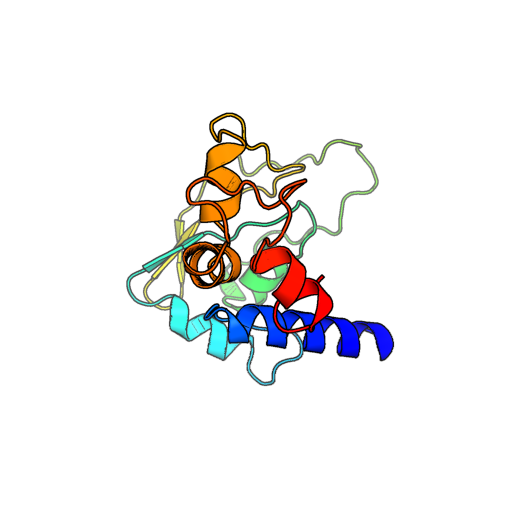00 91.31 95 GLY A C 1
ATOM 746 O O . GLY A 1 95 ? 0.866 -5.783 -22.440 1.00 91.31 95 GLY A O 1
ATOM 747 N N . LEU A 1 96 ? -0.601 -5.021 -20.919 1.00 89.25 96 LEU A N 1
ATOM 748 C CA . LEU A 1 96 ? -0.547 -3.613 -21.301 1.00 89.25 96 LEU A CA 1
ATOM 749 C C . LEU A 1 96 ? -0.242 -2.764 -20.078 1.00 89.25 96 LEU A C 1
ATOM 751 O O . LEU A 1 96 ? -0.784 -3.006 -19.001 1.00 89.25 96 LEU A O 1
ATOM 755 N N . VAL A 1 97 ? 0.557 -1.717 -20.253 1.00 86.56 97 VAL A N 1
ATOM 756 C CA . VAL A 1 97 ? 0.811 -0.742 -19.196 1.00 86.56 97 VAL A CA 1
ATOM 757 C C . VAL A 1 97 ? 0.441 0.649 -19.645 1.00 86.56 97 VAL A C 1
ATOM 759 O O . VAL A 1 97 ? 0.860 1.094 -20.708 1.00 86.56 97 VAL A O 1
ATOM 762 N N . ALA A 1 98 ? -0.333 1.335 -18.814 1.00 84.75 98 ALA A N 1
ATOM 763 C CA . ALA A 1 98 ? -0.639 2.740 -18.984 1.00 84.75 98 ALA A CA 1
ATOM 764 C C . ALA A 1 98 ? 0.469 3.598 -18.359 1.00 84.75 98 ALA A C 1
ATOM 766 O O . ALA A 1 98 ? 0.632 3.596 -17.132 1.00 84.75 98 ALA A O 1
ATOM 767 N N . ASP A 1 99 ? 1.190 4.363 -19.182 1.00 73.94 99 ASP A N 1
ATOM 768 C CA . ASP A 1 99 ? 2.030 5.449 -18.671 1.00 73.94 99 ASP A CA 1
ATOM 769 C C . ASP A 1 99 ? 1.130 6.632 -18.299 1.00 73.94 99 ASP A C 1
ATOM 771 O O . ASP A 1 99 ? 0.450 7.221 -19.147 1.00 73.94 99 ASP A O 1
ATOM 775 N N . THR A 1 100 ? 1.074 6.944 -17.003 1.00 71.12 100 THR A N 1
ATOM 776 C CA . THR A 1 100 ? 0.235 8.022 -16.478 1.00 71.12 100 THR A CA 1
ATOM 777 C C . THR A 1 100 ? 1.091 9.100 -15.817 1.00 71.12 100 THR A C 1
ATOM 779 O O . THR A 1 100 ? 2.069 8.790 -15.123 1.00 71.12 100 THR A O 1
ATOM 782 N N . PRO A 1 101 ? 0.738 10.391 -15.980 1.00 67.81 101 PRO A N 1
ATOM 783 C CA . PRO A 1 101 ? 1.383 11.460 -15.234 1.00 67.81 101 PRO A CA 1
ATOM 784 C C . PRO A 1 101 ? 1.319 11.206 -13.729 1.00 67.81 101 PRO A C 1
ATOM 786 O O . PRO A 1 101 ? 0.295 10.786 -13.191 1.00 67.81 101 PRO A O 1
ATOM 789 N N . GLY A 1 102 ? 2.403 11.529 -13.023 1.00 71.25 102 GLY A N 1
ATOM 790 C CA . GLY A 1 102 ? 2.340 11.588 -11.568 1.00 71.25 102 GLY A CA 1
ATOM 791 C C . GLY A 1 102 ? 1.359 12.665 -11.102 1.00 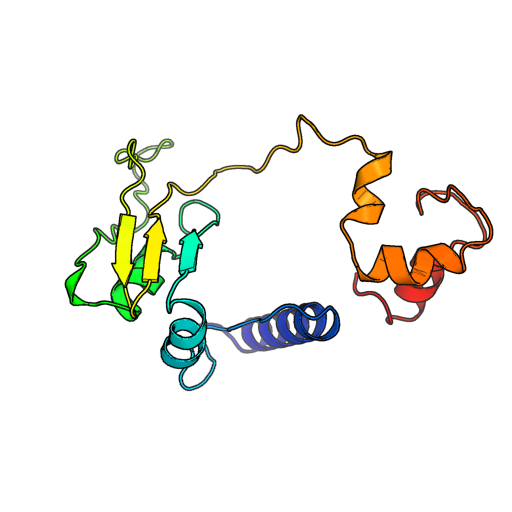71.25 102 GLY A C 1
ATOM 792 O O . GLY A 1 102 ? 1.250 13.726 -11.717 1.00 71.25 102 GLY A O 1
ATOM 793 N N . PHE A 1 103 ? 0.682 12.421 -9.986 1.00 75.75 103 PHE A N 1
ATOM 794 C CA . PHE A 1 103 ? -0.131 13.439 -9.321 1.00 75.75 103 PHE A CA 1
ATOM 795 C C . PHE A 1 103 ? 0.724 14.256 -8.336 1.00 75.75 103 PHE A C 1
ATOM 797 O O . PHE A 1 103 ? 1.748 13.783 -7.842 1.00 75.75 103 PHE A O 1
ATOM 804 N N . SER A 1 104 ? 0.331 15.501 -8.052 1.00 72.00 104 SER A N 1
ATOM 805 C CA . SER A 1 104 ? 0.928 16.304 -6.967 1.00 72.00 104 SER A CA 1
ATOM 806 C C . SER A 1 104 ? 0.204 16.107 -5.636 1.00 72.00 104 SER A C 1
ATOM 808 O O . SER A 1 104 ? 0.818 16.199 -4.581 1.00 72.00 104 SER A O 1
ATOM 810 N N . ALA A 1 105 ? -1.097 15.837 -5.696 1.00 73.56 105 ALA A N 1
ATOM 811 C CA . ALA A 1 105 ? -1.953 15.534 -4.562 1.00 73.56 105 ALA A CA 1
ATOM 812 C C . ALA A 1 105 ? -3.057 14.578 -5.026 1.00 73.56 105 ALA A C 1
ATOM 814 O O . ALA A 1 105 ? -3.453 14.621 -6.193 1.00 73.56 105 ALA A O 1
ATOM 815 N N . ILE A 1 106 ? -3.525 13.727 -4.117 1.00 76.12 106 ILE A N 1
ATOM 816 C CA . ILE A 1 106 ? -4.766 12.971 -4.285 1.00 76.12 106 ILE A CA 1
ATOM 817 C C . ILE A 1 106 ? -5.844 13.764 -3.558 1.00 76.12 106 ILE A C 1
ATOM 819 O O . ILE A 1 106 ? -5.631 14.182 -2.420 1.00 76.12 106 ILE A O 1
ATOM 823 N N . ASP A 1 107 ? -6.969 13.977 -4.228 1.00 78.12 107 ASP A N 1
ATOM 824 C CA . ASP A 1 107 ? -8.155 14.580 -3.636 1.00 78.12 107 ASP A CA 1
ATOM 825 C C . ASP A 1 107 ? -9.282 13.544 -3.636 1.00 78.12 107 ASP A C 1
ATOM 827 O O . ASP A 1 107 ? -9.451 12.805 -4.608 1.00 78.12 107 ASP A O 1
ATOM 831 N N . PHE A 1 108 ? -10.034 13.478 -2.543 1.00 79.62 108 PHE A N 1
ATOM 832 C CA . PHE A 1 108 ? -11.113 12.512 -2.329 1.00 79.62 108 PHE A CA 1
ATOM 833 C C . PHE A 1 108 ? -12.473 13.210 -2.435 1.00 79.62 108 PHE A C 1
ATOM 835 O O . PHE A 1 108 ? -13.331 13.060 -1.570 1.00 79.62 108 PHE A O 1
ATOM 842 N N . LEU A 1 109 ? -12.657 13.998 -3.500 1.00 76.25 109 LEU A N 1
ATOM 843 C CA . LEU A 1 109 ? -13.812 14.888 -3.696 1.00 76.25 109 LEU A CA 1
ATOM 844 C C . LEU A 1 109 ? -15.175 14.180 -3.649 1.00 76.25 109 LEU A C 1
ATOM 846 O O . LEU A 1 109 ? -16.181 14.821 -3.358 1.00 76.25 109 LEU A O 1
ATOM 850 N N . GLU A 1 110 ? -15.208 12.881 -3.941 1.00 84.88 110 GLU A N 1
ATOM 851 C CA . GLU A 1 110 ? -16.435 12.083 -4.028 1.00 84.88 110 GLU A CA 1
ATOM 852 C C . GLU A 1 110 ? -16.639 11.135 -2.834 1.00 84.88 110 GLU A C 1
ATOM 854 O O . GLU A 1 110 ? -17.599 10.373 -2.841 1.00 84.88 110 GLU A O 1
ATOM 859 N N . MET A 1 111 ? -15.765 11.159 -1.819 1.00 88.50 111 MET A N 1
ATOM 860 C CA . MET A 1 111 ? -15.856 10.252 -0.669 1.00 88.50 111 MET A CA 1
ATOM 861 C C . MET A 1 111 ? -16.355 10.976 0.579 1.00 88.50 111 MET A C 1
ATOM 863 O O . MET A 1 111 ? -15.759 11.955 1.036 1.00 88.50 111 MET A O 1
ATOM 867 N N . GLU A 1 112 ? -17.414 10.456 1.191 1.00 89.94 112 GLU A N 1
ATOM 868 C CA . GLU A 1 112 ? -17.874 10.952 2.483 1.00 89.94 112 GLU A CA 1
ATOM 869 C C . GLU A 1 112 ? -17.010 10.403 3.631 1.00 89.94 112 GLU A C 1
ATOM 871 O O . GLU A 1 112 ? -16.532 9.268 3.612 1.00 89.94 112 GLU A O 1
ATOM 876 N N . ALA A 1 113 ? -16.857 11.172 4.716 1.00 88.00 113 ALA A N 1
ATOM 877 C CA . ALA A 1 113 ? -16.047 10.759 5.871 1.00 88.00 113 ALA A CA 1
ATOM 878 C C . ALA A 1 113 ? -16.520 9.441 6.526 1.00 88.00 113 ALA A C 1
ATOM 880 O O . ALA A 1 113 ? -15.732 8.745 7.162 1.00 88.00 113 ALA A O 1
ATOM 881 N N . VAL A 1 114 ? -17.800 9.087 6.366 1.00 89.38 114 VAL A N 1
ATOM 882 C CA . VAL A 1 114 ? -18.395 7.824 6.845 1.00 89.38 114 VAL A CA 1
ATOM 883 C C . VAL A 1 114 ? -17.981 6.606 6.015 1.00 89.38 114 VAL A C 1
ATOM 885 O O . VAL A 1 114 ? -18.117 5.463 6.457 1.00 89.38 114 VAL A O 1
ATOM 888 N N . GLU A 1 115 ? -17.465 6.824 4.810 1.00 90.50 115 GLU A N 1
ATOM 889 C CA . GLU A 1 115 ? -17.002 5.766 3.917 1.00 90.50 115 GLU A CA 1
ATOM 890 C C . GLU A 1 115 ? -15.530 5.439 4.129 1.00 90.50 115 GLU A C 1
ATOM 892 O O . GLU A 1 115 ? -15.125 4.303 3.883 1.00 90.50 115 GLU A O 1
ATOM 897 N N . LEU A 1 116 ? -14.749 6.399 4.633 1.00 89.81 116 LEU A N 1
ATOM 898 C CA . LEU A 1 116 ? -13.306 6.265 4.798 1.00 89.81 116 LEU A CA 1
ATOM 899 C C . LEU A 1 116 ? -12.908 5.049 5.656 1.00 89.81 116 LEU A C 1
ATOM 901 O O . LEU A 1 116 ? -12.089 4.265 5.179 1.00 89.81 116 LEU A O 1
ATOM 905 N N . PRO A 1 117 ? -13.508 4.782 6.839 1.00 92.19 117 PRO A N 1
ATOM 906 C CA . PRO A 1 117 ? -13.172 3.587 7.618 1.00 92.19 117 PRO A CA 1
ATOM 907 C C . PRO A 1 117 ? -13.395 2.263 6.882 1.00 92.19 117 PRO A C 1
ATOM 909 O O . PRO A 1 117 ? -12.769 1.261 7.209 1.00 92.19 117 PRO A O 1
ATOM 912 N N . LYS A 1 118 ? -14.285 2.248 5.883 1.00 91.88 118 LYS A N 1
ATOM 913 C CA . LYS A 1 118 ? -14.615 1.047 5.106 1.00 91.88 118 LYS A CA 1
ATOM 914 C C . LYS A 1 118 ? -13.565 0.733 4.038 1.00 91.88 118 LYS A C 1
ATOM 916 O O . LYS A 1 118 ? -13.619 -0.344 3.457 1.00 91.88 118 LYS A O 1
ATOM 921 N N . GLN A 1 119 ? -12.633 1.654 3.787 1.00 92.81 119 GLN A N 1
ATOM 922 C CA . GLN A 1 119 ? -11.539 1.476 2.829 1.00 92.81 119 GLN A CA 1
ATOM 923 C C . GLN A 1 119 ? -10.286 0.848 3.464 1.00 92.81 119 GLN A C 1
ATOM 925 O O . GLN A 1 119 ? -9.328 0.558 2.754 1.00 92.81 119 GLN A O 1
ATOM 930 N N . PHE A 1 120 ? -10.296 0.620 4.783 1.00 94.38 120 PHE A N 1
ATOM 931 C CA . PHE A 1 120 ? -9.209 -0.012 5.534 1.00 94.38 120 PHE A CA 1
ATOM 932 C C . PHE A 1 120 ? -9.625 -1.439 5.925 1.00 94.38 120 PHE A C 1
ATOM 934 O O . PHE A 1 120 ? -10.493 -1.594 6.794 1.00 94.38 120 PHE A O 1
ATOM 941 N N . PRO A 1 121 ? -9.061 -2.491 5.299 1.00 95.38 121 PRO A N 1
ATOM 942 C CA . PRO A 1 121 ? -9.430 -3.884 5.570 1.00 95.38 121 PRO A CA 1
ATOM 943 C C . PRO A 1 121 ? -9.393 -4.259 7.059 1.00 95.38 121 PRO A C 1
ATOM 945 O O . PRO A 1 121 ? -10.301 -4.915 7.571 1.00 95.38 121 PRO A O 1
ATOM 948 N N . GLU A 1 122 ? -8.377 -3.792 7.773 1.00 96.06 122 GLU A N 1
ATOM 949 C CA . GLU A 1 122 ? -8.175 -4.007 9.200 1.00 96.06 122 GLU A CA 1
ATOM 950 C C . GLU A 1 122 ? -9.201 -3.272 10.068 1.00 96.06 122 GLU A C 1
ATOM 952 O O . GLU A 1 122 ? -9.629 -3.799 11.097 1.00 96.06 122 GLU A O 1
ATOM 957 N N . PHE A 1 123 ? -9.689 -2.104 9.633 1.00 96.50 123 PHE A N 1
ATOM 958 C CA . PHE A 1 123 ? -10.784 -1.427 10.332 1.00 96.50 123 PHE A CA 1
ATOM 959 C C . PHE A 1 123 ? -12.092 -2.168 10.102 1.00 96.50 123 PHE A C 1
ATOM 961 O O . PHE A 1 123 ? -12.842 -2.373 11.052 1.00 96.50 123 PHE A O 1
ATOM 968 N N . VAL A 1 124 ? -12.353 -2.618 8.871 1.00 95.00 124 VAL A N 1
ATOM 969 C CA . VAL A 1 124 ? -13.546 -3.408 8.537 1.00 95.00 124 VAL A CA 1
ATOM 970 C C . VAL A 1 124 ? -13.599 -4.687 9.375 1.00 95.00 124 VAL A C 1
ATOM 972 O O . VAL A 1 124 ? -14.649 -4.998 9.940 1.00 95.00 124 VAL A O 1
ATOM 975 N N . ALA A 1 125 ? -12.471 -5.389 9.515 1.00 94.81 125 ALA A N 1
ATOM 976 C CA . ALA A 1 125 ? -12.369 -6.594 10.335 1.00 94.81 125 ALA A CA 1
ATOM 977 C C . ALA A 1 125 ? -12.608 -6.320 11.833 1.00 94.81 125 ALA A C 1
ATOM 979 O O . ALA A 1 125 ? -13.275 -7.101 12.509 1.00 94.81 125 ALA A O 1
ATOM 980 N N . ALA A 1 126 ? -12.100 -5.206 12.364 1.00 96.38 126 ALA A N 1
ATOM 981 C CA . ALA A 1 126 ? -12.281 -4.834 13.767 1.00 96.38 126 ALA A CA 1
ATOM 982 C C . ALA A 1 126 ? -13.671 -4.235 14.067 1.00 96.38 126 ALA A C 1
ATOM 984 O O . ALA A 1 126 ? -14.200 -4.400 15.170 1.00 96.38 126 ALA A O 1
ATOM 985 N N . ALA A 1 127 ? -14.291 -3.550 13.102 1.00 95.25 127 ALA A N 1
ATOM 986 C CA . ALA A 1 127 ? -15.524 -2.789 13.293 1.00 95.25 127 ALA A CA 1
ATOM 987 C C . ALA A 1 127 ? -16.710 -3.651 13.750 1.00 95.25 127 ALA A C 1
ATOM 989 O O . ALA A 1 127 ? -17.552 -3.164 14.507 1.00 95.25 127 ALA A O 1
ATOM 990 N N . SER A 1 128 ? -16.762 -4.936 13.381 1.00 93.94 128 SER A N 1
ATOM 991 C CA . SER A 1 128 ? -17.794 -5.878 13.850 1.00 93.94 128 SER A CA 1
ATOM 992 C C . SER A 1 128 ? -17.778 -6.112 15.362 1.00 93.94 128 SER A C 1
ATOM 994 O O . SER A 1 128 ? -18.771 -6.574 15.923 1.00 93.94 128 SER A O 1
ATOM 996 N N . HIS A 1 129 ? -16.666 -5.794 16.024 1.00 96.56 129 HIS A N 1
ATOM 997 C CA . HIS A 1 129 ? -16.481 -5.941 17.465 1.00 96.56 129 HIS A CA 1
ATOM 998 C C . HIS A 1 129 ? -16.555 -4.603 18.213 1.00 96.56 129 HIS A C 1
ATOM 1000 O O . HIS A 1 129 ? -16.431 -4.571 19.438 1.00 96.56 129 HIS A O 1
ATOM 1006 N N . CYS A 1 130 ? -16.786 -3.492 17.508 1.00 97.38 130 CYS A N 1
ATOM 1007 C CA . CYS A 1 130 ? -17.049 -2.215 18.155 1.00 97.38 130 CYS A CA 1
ATOM 1008 C C . CYS A 1 130 ? -18.316 -2.285 19.014 1.00 97.38 130 CYS A C 1
ATOM 1010 O O . CYS A 1 130 ? -19.330 -2.869 18.633 1.00 97.38 130 CYS A O 1
ATOM 1012 N N . LYS A 1 131 ? -18.297 -1.579 20.151 1.00 96.69 131 LYS A N 1
ATOM 1013 C CA . LYS A 1 131 ? -19.480 -1.420 21.010 1.00 96.69 131 LYS A CA 1
ATOM 1014 C C . LYS A 1 131 ? -20.683 -0.819 20.266 1.00 96.69 131 LYS A C 1
ATOM 1016 O O . LYS A 1 131 ? -21.827 -1.107 20.611 1.00 96.69 131 LYS A O 1
ATOM 1021 N N . PHE A 1 132 ? -20.424 0.042 19.281 1.00 93.94 132 PHE A N 1
ATOM 1022 C CA . PHE A 1 132 ? -21.439 0.735 18.492 1.00 93.94 132 PHE A CA 1
ATOM 1023 C C . PHE A 1 132 ? -21.409 0.262 17.041 1.00 93.94 132 PHE A C 1
ATOM 1025 O O . PHE A 1 132 ? -20.339 0.168 16.445 1.00 93.94 132 PHE A O 1
ATOM 1032 N N . ARG A 1 133 ? -22.597 0.034 16.468 1.00 89.50 133 ARG A N 1
ATOM 1033 C CA . ARG A 1 133 ? -22.767 -0.434 15.085 1.00 89.50 133 ARG A CA 1
ATOM 1034 C C . ARG A 1 133 ? -22.263 0.569 14.041 1.00 89.50 133 ARG A C 1
ATOM 1036 O O . ARG A 1 133 ? -21.716 0.158 13.029 1.00 89.50 133 ARG A O 1
ATOM 1043 N N . GLU A 1 134 ? -22.445 1.861 14.292 1.00 88.88 134 GLU A N 1
ATOM 1044 C CA . GLU A 1 134 ? -22.029 2.960 13.405 1.00 88.88 134 GLU A CA 1
ATOM 1045 C C . GLU A 1 134 ? -20.834 3.710 14.013 1.00 88.88 134 GLU A C 1
ATOM 1047 O O . GLU A 1 134 ? -20.843 4.928 14.163 1.00 88.88 134 GLU A O 1
ATOM 1052 N N . CYS A 1 135 ? -19.824 2.965 14.466 1.00 93.81 135 CYS A N 1
ATOM 1053 C CA . CYS A 1 135 ? -18.618 3.556 15.034 1.00 93.81 135 CYS A CA 1
ATOM 1054 C C . CYS A 1 135 ? -17.781 4.225 13.933 1.00 93.81 135 CYS A C 1
ATOM 1056 O O . CYS A 1 135 ? -17.357 3.559 12.997 1.00 93.81 135 CYS A O 1
ATOM 1058 N N . MET A 1 136 ? -17.489 5.517 14.087 1.00 93.06 136 MET A N 1
ATOM 1059 C CA . MET A 1 136 ? -16.575 6.290 13.232 1.00 93.06 136 MET A CA 1
ATOM 1060 C C . MET A 1 136 ? -15.114 6.193 13.690 1.00 93.06 136 MET A C 1
ATOM 1062 O O . MET A 1 136 ? -14.236 6.852 13.142 1.00 93.06 136 MET A O 1
ATOM 1066 N N . HIS A 1 137 ? -14.859 5.409 14.740 1.00 95.25 137 HIS A N 1
ATOM 1067 C CA . HIS A 1 137 ? -13.551 5.168 15.348 1.00 95.25 137 HIS A CA 1
ATOM 1068 C C . HIS A 1 137 ? -12.815 6.418 15.853 1.00 95.25 137 HIS A C 1
ATOM 1070 O O . HIS A 1 137 ? -11.638 6.345 16.195 1.00 95.25 137 HIS A O 1
ATOM 1076 N N . HIS A 1 138 ? -13.510 7.544 16.011 1.00 92.44 138 HIS A N 1
ATOM 1077 C CA . HIS A 1 138 ? -12.919 8.804 16.437 1.00 92.44 138 HIS A CA 1
ATOM 1078 C C . HIS A 1 138 ? -13.066 9.010 17.951 1.00 92.44 138 HIS A C 1
ATOM 1080 O O . HIS A 1 138 ? -12.088 8.924 18.695 1.00 92.44 138 HIS A O 1
ATOM 1086 N N . LYS A 1 139 ? -14.272 9.296 18.454 1.00 93.75 139 LYS A N 1
ATOM 1087 C CA . LYS A 1 139 ? -14.507 9.659 19.874 1.00 93.75 139 LYS A CA 1
ATOM 1088 C C . LYS A 1 139 ? -15.229 8.575 20.662 1.00 93.75 139 LYS A C 1
ATOM 1090 O O . LYS A 1 139 ? -15.370 8.679 21.875 1.00 93.75 139 LYS A O 1
ATOM 1095 N N . GLU A 1 140 ? -15.655 7.520 19.988 1.00 94.69 140 GLU A N 1
ATOM 1096 C CA . GLU A 1 140 ? -16.503 6.486 20.550 1.00 94.69 140 GLU A CA 1
ATOM 1097 C C . GLU A 1 140 ? -15.761 5.704 21.642 1.00 94.69 140 GLU A C 1
ATOM 1099 O O . GLU A 1 140 ? -14.623 5.269 21.411 1.00 94.69 140 GLU A O 1
ATOM 1104 N N . PRO A 1 141 ? -16.379 5.507 22.821 1.00 94.75 141 PRO A N 1
ATOM 1105 C CA . PRO A 1 141 ? -15.841 4.627 23.849 1.00 94.75 141 PRO A CA 1
ATOM 1106 C C . PRO A 1 141 ? -16.047 3.155 23.462 1.00 94.75 141 PRO A C 1
ATOM 1108 O O . PRO A 1 141 ? -17.084 2.792 22.912 1.00 94.75 141 PRO A O 1
ATOM 1111 N N . GLY A 1 142 ? -15.089 2.283 23.786 1.00 95.62 142 GLY A N 1
ATOM 1112 C CA . GLY A 1 142 ? -15.175 0.860 23.418 1.00 95.62 142 GLY A CA 1
ATOM 1113 C C . GLY A 1 142 ? -15.092 0.614 21.904 1.00 95.62 142 GLY A C 1
ATOM 1114 O O . GLY A 1 142 ? -15.771 -0.267 21.378 1.00 95.62 142 GLY A O 1
ATOM 1115 N N . CYS A 1 143 ? -14.313 1.438 21.201 1.00 97.94 143 CYS A N 1
ATOM 1116 C CA . CYS A 1 143 ? -13.973 1.233 19.798 1.00 97.94 143 CYS A CA 1
ATOM 1117 C C . CYS A 1 143 ? -12.901 0.143 19.687 1.00 97.94 143 CYS A C 1
ATOM 1119 O O . CYS A 1 143 ? -11.801 0.316 20.215 1.00 97.94 143 CYS A O 1
ATOM 1121 N N . GLU A 1 144 ? -13.208 -0.941 18.977 1.00 98.00 144 GLU A N 1
ATOM 1122 C CA . GLU A 1 144 ? -12.266 -2.045 18.805 1.00 98.00 144 GLU A CA 1
ATOM 1123 C C . GLU A 1 144 ? -11.051 -1.632 17.969 1.00 98.00 144 GLU A C 1
ATOM 1125 O O . GLU A 1 144 ? -9.934 -1.989 18.323 1.00 98.00 144 GLU A O 1
ATOM 1130 N N . VAL A 1 145 ? -11.241 -0.816 16.925 1.00 97.50 145 VAL A N 1
ATOM 1131 C CA . VAL A 1 145 ? -10.129 -0.293 16.109 1.00 97.50 145 VAL A CA 1
ATOM 1132 C C . VAL A 1 145 ? -9.098 0.411 16.993 1.00 97.50 145 VAL A C 1
ATOM 1134 O O . VAL A 1 145 ? -7.923 0.064 16.963 1.00 97.50 145 VAL A O 1
ATOM 1137 N N . LYS A 1 146 ? -9.536 1.334 17.861 1.00 97.06 146 LYS A N 1
ATOM 1138 C CA . LYS A 1 146 ? -8.629 2.050 18.776 1.00 97.06 146 LYS A CA 1
ATOM 1139 C C . LYS A 1 146 ? -7.934 1.102 19.755 1.00 97.06 146 LYS A C 1
ATOM 1141 O O . LYS A 1 146 ? -6.738 1.239 19.978 1.00 97.06 146 LYS A O 1
ATOM 1146 N N . ARG A 1 147 ? -8.652 0.103 20.280 1.00 97.69 147 ARG A N 1
ATOM 1147 C CA . ARG A 1 147 ? -8.067 -0.926 21.154 1.00 97.69 147 ARG A CA 1
ATOM 1148 C C . ARG A 1 147 ? -6.988 -1.745 20.432 1.00 97.69 147 ARG A C 1
ATOM 1150 O O . ARG A 1 147 ? -5.973 -2.076 21.034 1.00 97.69 147 ARG A O 1
ATOM 1157 N N . GLN A 1 148 ? -7.206 -2.095 19.165 1.00 97.44 148 GLN A N 1
ATOM 1158 C CA . GLN A 1 148 ? -6.243 -2.855 18.365 1.00 97.44 148 GLN A CA 1
ATOM 1159 C C . GLN A 1 148 ? -5.030 -2.018 17.951 1.00 97.44 148 GLN A C 1
ATOM 1161 O O . GLN A 1 148 ? -3.928 -2.561 17.911 1.00 97.44 148 GLN A O 1
ATOM 1166 N N . VAL A 1 149 ? -5.210 -0.714 17.723 1.00 96.75 149 VAL A N 1
ATOM 1167 C CA . VAL A 1 149 ? -4.103 0.241 17.557 1.00 96.75 149 VAL A CA 1
ATOM 1168 C C . VAL A 1 149 ? -3.262 0.314 18.836 1.00 96.75 149 VAL A C 1
ATOM 1170 O O . VAL A 1 149 ? -2.051 0.130 18.790 1.00 96.75 149 VAL A O 1
ATOM 1173 N N . GLU A 1 150 ? -3.892 0.486 20.003 1.00 96.44 150 GLU A N 1
ATOM 1174 C CA . GLU A 1 150 ? -3.198 0.500 21.304 1.00 96.44 150 GLU A CA 1
ATOM 1175 C C . GLU A 1 150 ? -2.454 -0.815 21.598 1.00 96.44 150 GLU A C 1
ATOM 1177 O O . GLU A 1 150 ? -1.413 -0.811 22.252 1.00 96.44 150 GLU A O 1
ATOM 1182 N N . ALA A 1 151 ? -2.973 -1.942 21.105 1.00 96.44 151 ALA A N 1
ATOM 1183 C CA . ALA A 1 151 ? -2.354 -3.258 21.239 1.00 96.44 151 ALA A CA 1
ATOM 1184 C C . ALA A 1 151 ? -1.278 -3.558 20.174 1.00 96.44 151 ALA A C 1
ATOM 1186 O O . ALA A 1 151 ? -0.685 -4.636 20.217 1.00 96.44 151 ALA A O 1
ATOM 1187 N N . GLY A 1 152 ? -1.052 -2.662 19.205 1.00 94.88 152 GLY A N 1
ATOM 1188 C CA . GLY A 1 152 ? -0.108 -2.861 18.099 1.00 94.88 152 GLY A CA 1
ATOM 1189 C C . GLY A 1 152 ? -0.535 -3.921 17.077 1.00 94.88 152 GLY A C 1
ATOM 1190 O O . GLY A 1 152 ? 0.290 -4.398 16.308 1.00 94.88 152 GLY A O 1
ATOM 1191 N N . THR A 1 153 ? -1.809 -4.327 17.079 1.00 95.25 153 THR A N 1
ATOM 1192 C CA . THR A 1 153 ? -2.369 -5.244 16.066 1.00 95.25 153 THR A CA 1
ATOM 1193 C C . THR A 1 153 ? -2.710 -4.501 14.775 1.00 95.25 153 THR A C 1
ATOM 1195 O O . THR A 1 153 ? -2.546 -5.047 13.690 1.00 95.25 153 THR A O 1
ATOM 1198 N N . ILE A 1 154 ? -3.163 -3.252 14.898 1.00 96.38 154 ILE A N 1
ATOM 1199 C CA . ILE A 1 154 ? -3.298 -2.306 13.788 1.00 96.38 154 ILE A CA 1
ATOM 1200 C C . ILE A 1 154 ? -2.139 -1.316 13.903 1.00 96.38 154 ILE A C 1
ATOM 1202 O O . ILE A 1 154 ? -1.901 -0.776 14.985 1.00 96.38 154 ILE A O 1
ATOM 1206 N N . ALA A 1 155 ? -1.412 -1.102 12.808 1.00 94.12 155 ALA A N 1
ATOM 1207 C CA . ALA A 1 155 ? -0.280 -0.182 12.778 1.00 94.12 155 ALA A CA 1
ATOM 1208 C C . ALA A 1 155 ? -0.722 1.287 12.930 1.00 94.12 155 ALA A C 1
ATOM 1210 O O . ALA A 1 155 ? -1.837 1.652 12.552 1.00 94.12 155 ALA A O 1
ATOM 1211 N N . THR A 1 156 ? 0.163 2.116 13.490 1.00 83.38 156 THR A N 1
ATOM 1212 C CA . THR A 1 156 ? -0.009 3.575 13.645 1.00 83.38 156 THR A CA 1
ATOM 1213 C C . THR A 1 156 ? 0.684 4.360 12.550 1.00 83.38 156 THR A C 1
ATOM 1215 O O . THR A 1 156 ? 1.838 3.986 12.240 1.00 83.38 156 THR A O 1
#

Radius of gyration: 19.75 Å; Cα contacts (8 Å, |Δi|>4): 153; chains: 1; bounding box: 44×37×49 Å

Mean predicted aligned error: 8.21 Å

Foldseek 3Di:
DDDPVRVVVLVVVCVQVVVLVDDDQDPPDDCSLVVVLVPFAPDEAEDEAAAPPCPVVSVCVQPVPVPPDPDDDPPPDPDDPDAPPDFDWDDGSNHTYTDHDYDNDDDPVPDDLQCVLVVRSVSVVQQVQAPDVSDSVPPDPRRRSVVCCVVCVRDD

Nearest PDB structures (foldseek):
  1t9h-assembly1_A  TM=8.333E-01  e=2.665E-10  Bacillus subtilis
  6zhl-assembly1_A  TM=8.074E-01  e=6.089E-09  Staph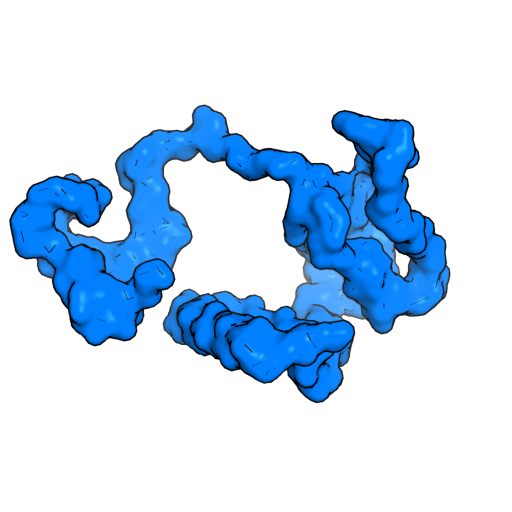ylococcus aureus subsp. aureus USA300
  6zhm-assembly1_A  TM=7.986E-01  e=3.821E-09  Staphylococcus aureus subsp. aureus USA300
  6zjo-assembly1_B  TM=7.993E-01  e=1.109E-08  Staphylococcus aureus subsp. aureus USA300_FPR3757
  6zjo-assembly1_A  TM=7.975E-01  e=3.438E-08  Staphylococcus aureus subsp. aureus USA300_FPR3757

InterPro domains:
  IPR004881 Ribosome biogenesis GTPase RsgA [PTHR32120] (6-149)
  IPR004881 Ribosome biogenesis GTPase RsgA [TIGR00157] (6-155)
  IPR004881 Ribosome biogenesis GTPase RsgA [cd01854] (1-155)
  IPR010914 RsgA GTPase domain [PF03193] (6-108)
  IPR010914 RsgA GTPase domain [PS50936] (1-104)
  IPR027417 P-loop containing nucleoside triphosphate hydrolase [G3DSA:3.40.50.300] (1-108)
  IPR027417 P-loop containing nucleoside triphosphate hydrolase [SSF52540] (7-154)